Protein AF-A0A8T7DPF7-F1 (afdb_monomer_lite)

Sequence (142 aa):
MKLPREHQHFRAGENWDFLVRLNGKPVKNAPVIFETENKTREVLKTDQDGLVSIPFPYDFPEESDSAIGDGQDHGHARRKKAGFVLTVEQKSDGKQFISHFNFYYTTGAFYNKNLALGIGFALFGMMTAAPFLRKSKKGGKS

Secondary structure (DSSP, 8-state):
-----TT--EETT-EEEEE-EETTEE-TT-EEEEEETTS-EEEEE--TTSEEEEE----SPPPPS-----S------PPPEEEEEEEEEEEETTEEEEEEEEEEEE--TTTT--HHHHHHHHHHHHHHHHHHHHHHTTSS--

pLDDT: mean 81.47, std 19.32, range [38.59, 98.56]

Radius of gyration: 24.64 Å; chains: 1; bounding box: 53×46×72 Å

Structure (mmCIF, N/CA/C/O backbone):
data_AF-A0A8T7DPF7-F1
#
_entry.id   AF-A0A8T7DPF7-F1
#
loop_
_atom_site.group_PDB
_atom_site.id
_atom_site.type_symbol
_atom_site.label_atom_id
_atom_site.label_alt_id
_atom_site.label_comp_id
_atom_site.label_asym_id
_atom_site.label_entity_id
_atom_site.label_seq_id
_atom_site.pdbx_PDB_ins_code
_atom_site.Cartn_x
_atom_site.Cartn_y
_atom_site.Cartn_z
_atom_site.occupancy
_atom_site.B_iso_or_equiv
_atom_site.auth_seq_id
_atom_site.auth_comp_id
_atom_site.auth_asym_id
_atom_site.auth_atom_id
_atom_site.pdbx_PDB_model_num
ATOM 1 N N . MET A 1 1 ? -7.119 -26.036 -5.040 1.00 41.69 1 MET A N 1
ATOM 2 C CA . MET A 1 1 ? -6.759 -25.171 -3.897 1.00 41.69 1 MET A CA 1
ATOM 3 C C . MET A 1 1 ? -5.293 -24.791 -4.060 1.00 41.69 1 MET A C 1
ATOM 5 O O . MET A 1 1 ? -4.442 -25.664 -3.978 1.00 41.69 1 MET A O 1
ATOM 9 N N . LYS A 1 2 ? -5.001 -23.557 -4.485 1.00 48.97 2 LYS A N 1
ATOM 10 C CA . LYS A 1 2 ? -3.639 -23.120 -4.829 1.00 48.97 2 LYS A CA 1
ATOM 11 C C . LYS A 1 2 ? -2.991 -22.607 -3.542 1.00 48.97 2 LYS A C 1
ATOM 13 O O . LYS A 1 2 ? -3.506 -21.662 -2.958 1.00 48.97 2 LYS A O 1
ATOM 18 N N . LEU A 1 3 ? -1.944 -23.282 -3.075 1.00 49.44 3 LEU A N 1
ATOM 19 C CA . LEU A 1 3 ? -1.208 -22.899 -1.867 1.00 49.44 3 LEU A CA 1
ATOM 20 C C . LEU A 1 3 ? -0.714 -21.440 -1.986 1.00 49.44 3 LEU A C 1
ATOM 22 O O . LEU A 1 3 ? -0.262 -21.057 -3.075 1.00 49.44 3 LEU A O 1
ATOM 26 N N . PRO A 1 4 ? -0.786 -20.625 -0.916 1.00 46.78 4 PRO A N 1
ATOM 27 C CA . PRO A 1 4 ? -0.179 -19.299 -0.901 1.00 46.78 4 PRO A CA 1
ATOM 28 C C . PRO A 1 4 ? 1.321 -19.436 -1.163 1.00 46.78 4 PRO A C 1
ATOM 30 O O . PRO A 1 4 ? 1.988 -20.303 -0.605 1.00 46.78 4 PRO A O 1
ATOM 33 N N . ARG A 1 5 ? 1.859 -18.611 -2.059 1.00 59.22 5 ARG A N 1
ATOM 34 C CA . ARG A 1 5 ? 3.286 -18.617 -2.387 1.00 59.22 5 ARG A CA 1
ATOM 35 C C . ARG A 1 5 ? 4.069 -18.074 -1.185 1.00 59.22 5 ARG A C 1
ATOM 37 O O . ARG A 1 5 ? 4.179 -16.865 -1.031 1.00 59.22 5 ARG A O 1
ATOM 44 N N . GLU A 1 6 ? 4.674 -18.957 -0.399 1.00 41.22 6 GLU A N 1
ATOM 45 C CA . GLU A 1 6 ? 5.484 -18.678 0.808 1.00 41.22 6 GLU A CA 1
ATOM 46 C C . GLU A 1 6 ? 6.783 -17.862 0.557 1.00 41.22 6 GLU A C 1
ATOM 48 O O . GLU A 1 6 ? 7.605 -17.655 1.442 1.00 41.22 6 GLU A O 1
ATOM 53 N N . HIS A 1 7 ? 6.968 -17.324 -0.652 1.00 51.19 7 HIS A N 1
ATOM 54 C CA . HIS A 1 7 ? 8.096 -16.461 -1.031 1.00 51.19 7 HIS A CA 1
ATOM 55 C C . HIS A 1 7 ? 7.642 -15.147 -1.686 1.00 51.19 7 HIS A C 1
ATOM 57 O O . HIS A 1 7 ? 8.355 -14.560 -2.515 1.00 51.19 7 HIS A O 1
ATOM 63 N N . GLN A 1 8 ? 6.426 -14.696 -1.378 1.00 64.31 8 GLN A N 1
ATOM 64 C CA . GLN A 1 8 ? 5.880 -13.459 -1.916 1.00 64.31 8 GLN A CA 1
ATOM 65 C C . GLN A 1 8 ? 6.552 -12.243 -1.273 1.00 64.31 8 GLN A C 1
ATOM 67 O O . GLN A 1 8 ? 6.265 -11.842 -0.154 1.00 64.31 8 GLN A O 1
ATOM 72 N N . HIS A 1 9 ? 7.495 -11.678 -2.018 1.00 81.19 9 HIS A N 1
ATOM 73 C CA . HIS A 1 9 ? 8.016 -10.346 -1.761 1.00 81.19 9 HIS A CA 1
ATOM 74 C C . HIS A 1 9 ? 7.046 -9.354 -2.389 1.00 81.19 9 HIS A C 1
ATOM 76 O O . HIS A 1 9 ? 6.710 -9.530 -3.561 1.00 81.19 9 HIS A O 1
ATOM 82 N N . PHE A 1 10 ? 6.661 -8.312 -1.657 1.00 91.38 10 PHE A N 1
ATOM 83 C CA . PHE A 1 10 ? 5.969 -7.171 -2.246 1.00 91.38 10 PHE A CA 1
ATOM 84 C C . PHE A 1 10 ? 6.875 -6.540 -3.309 1.00 91.38 10 PHE A C 1
ATOM 86 O O . PHE A 1 10 ? 8.091 -6.398 -3.106 1.00 91.38 10 PHE A O 1
ATOM 93 N N . ARG A 1 11 ? 6.313 -6.200 -4.468 1.00 91.62 11 ARG A N 1
ATOM 94 C CA . ARG A 1 11 ? 7.062 -5.602 -5.578 1.00 91.62 11 ARG A CA 1
ATOM 95 C C . ARG A 1 11 ? 6.379 -4.349 -6.079 1.00 91.62 11 ARG A C 1
ATOM 97 O O . ARG A 1 11 ? 5.162 -4.326 -6.220 1.00 91.62 11 ARG A O 1
ATOM 104 N N . ALA A 1 12 ? 7.194 -3.360 -6.419 1.00 92.00 12 ALA A N 1
ATOM 105 C CA . ALA A 1 12 ? 6.764 -2.212 -7.200 1.00 92.00 12 ALA A CA 1
ATOM 106 C C . ALA A 1 12 ? 6.055 -2.667 -8.489 1.00 92.00 12 ALA A C 1
ATOM 108 O O . ALA A 1 12 ? 6.564 -3.537 -9.209 1.00 92.00 12 ALA A O 1
ATOM 109 N N . GLY A 1 13 ? 4.894 -2.074 -8.763 1.00 90.44 13 GLY A N 1
ATOM 110 C CA . GLY A 1 13 ? 4.029 -2.379 -9.900 1.00 90.44 13 GLY A CA 1
ATOM 111 C C . GLY A 1 13 ? 3.033 -3.519 -9.696 1.00 90.44 13 GLY A C 1
ATOM 112 O O . GLY A 1 13 ? 2.258 -3.802 -10.606 1.00 90.44 13 GLY A O 1
ATOM 113 N N . GLU A 1 14 ? 3.057 -4.199 -8.549 1.00 91.88 14 GLU A N 1
ATOM 114 C CA . GLU A 1 14 ? 2.068 -5.222 -8.200 1.00 91.88 14 GLU A CA 1
ATOM 115 C C . GLU A 1 14 ? 1.006 -4.646 -7.249 1.00 91.88 14 GLU A C 1
ATOM 117 O O . GLU A 1 14 ? 1.288 -3.764 -6.436 1.00 91.88 14 GLU A O 1
ATOM 122 N N . ASN A 1 15 ? -0.208 -5.197 -7.318 1.00 93.81 15 ASN A N 1
ATOM 123 C CA . ASN A 1 15 ? -1.274 -4.913 -6.361 1.00 93.81 15 ASN A CA 1
ATOM 124 C C . ASN A 1 15 ? -1.302 -6.001 -5.287 1.00 93.81 15 ASN A C 1
ATOM 126 O O . ASN A 1 15 ? -1.206 -7.189 -5.610 1.00 93.81 15 ASN A O 1
ATOM 130 N N . TRP A 1 16 ? -1.453 -5.597 -4.028 1.00 95.06 16 TRP A N 1
ATOM 131 C CA . TRP A 1 16 ? -1.486 -6.507 -2.886 1.00 95.06 16 TRP A CA 1
ATOM 132 C C . TRP A 1 16 ? -2.683 -6.241 -1.988 1.00 95.06 16 TRP A C 1
ATOM 134 O O . TRP A 1 16 ? -2.909 -5.107 -1.569 1.00 95.06 16 TRP A O 1
ATOM 144 N N . ASP A 1 17 ? -3.399 -7.310 -1.652 1.00 95.94 17 ASP A N 1
ATOM 145 C CA . ASP A 1 17 ? -4.594 -7.236 -0.823 1.00 95.94 17 ASP A CA 1
ATOM 146 C C . ASP A 1 17 ? -4.251 -7.359 0.662 1.00 95.94 17 ASP A C 1
ATOM 148 O O . ASP A 1 17 ? -3.532 -8.269 1.087 1.00 95.94 17 ASP A O 1
ATOM 152 N N . PHE A 1 18 ? -4.825 -6.469 1.466 1.00 96.69 18 PHE A N 1
ATOM 153 C CA . PHE A 1 18 ? -4.728 -6.488 2.920 1.00 96.69 18 PHE A CA 1
ATOM 154 C C . PHE A 1 18 ? -6.118 -6.540 3.535 1.00 96.69 18 PHE A C 1
ATOM 156 O O . PHE A 1 18 ? -7.023 -5.823 3.118 1.00 96.69 18 PHE A O 1
ATOM 163 N N . LEU A 1 19 ? -6.276 -7.380 4.556 1.00 96.75 19 LEU A N 1
ATOM 164 C CA . LEU A 1 19 ? -7.541 -7.567 5.253 1.00 96.75 19 LEU A CA 1
ATOM 165 C C . LEU A 1 19 ? -7.515 -6.871 6.612 1.00 96.75 19 LEU A C 1
ATOM 167 O O . LEU A 1 19 ? -6.750 -7.250 7.499 1.00 96.75 19 LEU A O 1
ATOM 171 N N . VAL A 1 20 ? -8.401 -5.899 6.798 1.00 96.62 20 VAL A N 1
ATOM 172 C CA . VAL A 1 20 ? -8.574 -5.190 8.066 1.00 96.62 20 VAL A CA 1
ATOM 173 C C . VAL A 1 20 ? -9.685 -5.851 8.868 1.00 96.62 20 VAL A C 1
ATOM 175 O O . VAL A 1 20 ? -10.840 -5.917 8.439 1.00 96.62 20 VAL A O 1
ATOM 178 N N . ARG A 1 21 ? -9.344 -6.313 10.073 1.00 96.06 21 ARG A N 1
ATOM 179 C CA . ARG A 1 21 ? -10.302 -6.875 11.028 1.00 96.06 21 ARG A CA 1
ATOM 180 C C . ARG A 1 21 ? -10.201 -6.181 12.374 1.00 96.06 21 ARG A C 1
ATOM 182 O O . ARG A 1 21 ? -9.108 -5.875 12.838 1.00 96.06 21 ARG A O 1
ATOM 189 N N . LEU A 1 22 ? -11.343 -6.028 13.030 1.00 94.44 22 LEU A N 1
ATOM 190 C CA . LEU A 1 22 ? -11.445 -5.621 14.424 1.00 94.44 22 LEU A CA 1
ATOM 191 C C . LEU A 1 22 ? -12.316 -6.640 15.155 1.00 94.44 22 LEU A C 1
ATOM 193 O O . LEU A 1 22 ? -13.417 -6.956 14.707 1.00 94.44 22 LEU A O 1
ATOM 197 N N . ASN A 1 23 ? -11.808 -7.195 16.258 1.00 92.44 23 ASN A N 1
ATOM 198 C CA . ASN A 1 23 ? -12.494 -8.237 17.034 1.00 92.44 23 ASN A CA 1
ATOM 199 C C . ASN A 1 23 ? -12.972 -9.418 16.162 1.00 92.44 23 ASN A C 1
ATOM 201 O O . ASN A 1 23 ? -14.085 -9.918 16.307 1.00 92.44 23 ASN A O 1
ATOM 205 N N . GLY A 1 24 ? -12.142 -9.821 15.194 1.00 93.06 24 GLY A N 1
ATOM 206 C CA . GLY A 1 24 ? -12.434 -10.913 14.261 1.00 93.06 24 GLY A CA 1
ATOM 207 C C . GLY A 1 24 ? -13.400 -10.572 13.120 1.00 93.0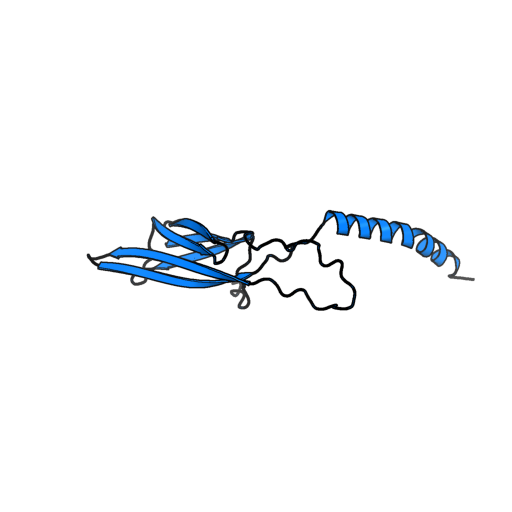6 24 GLY A C 1
ATOM 208 O O . GLY A 1 24 ? -13.549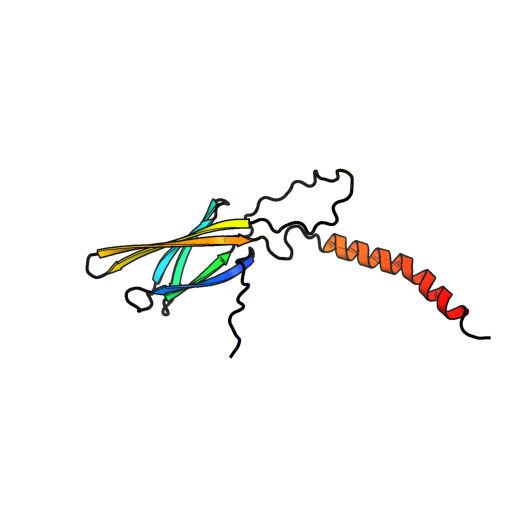 -11.389 12.214 1.00 93.06 24 GLY A O 1
ATOM 209 N N . LYS A 1 25 ? -14.015 -9.383 13.106 1.00 95.00 25 LYS A N 1
ATOM 210 C CA . LYS A 1 25 ? -14.945 -8.949 12.052 1.00 95.00 25 LYS A CA 1
ATOM 211 C C . LYS A 1 25 ? -14.245 -8.045 11.033 1.00 95.00 25 LYS A C 1
ATOM 213 O O . LYS A 1 25 ? -13.447 -7.204 11.450 1.00 95.00 25 LYS A O 1
ATOM 218 N N . PRO A 1 26 ? -14.524 -8.186 9.725 1.00 96.69 26 PRO A N 1
ATOM 219 C CA . PRO A 1 26 ? -13.998 -7.272 8.719 1.00 96.69 26 PRO A CA 1
ATOM 220 C C . PRO A 1 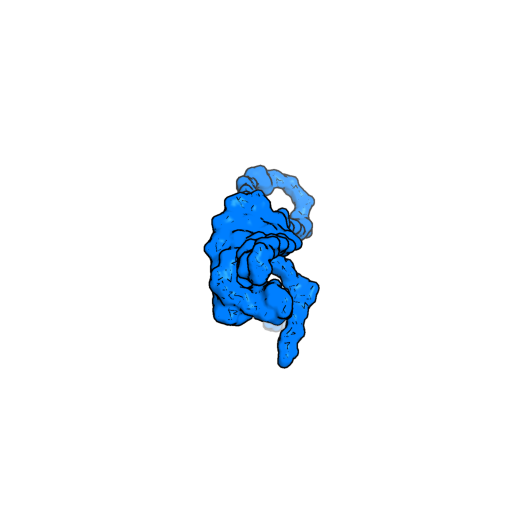26 ? -14.518 -5.851 8.949 1.00 96.69 26 PRO A C 1
ATOM 222 O O . PRO 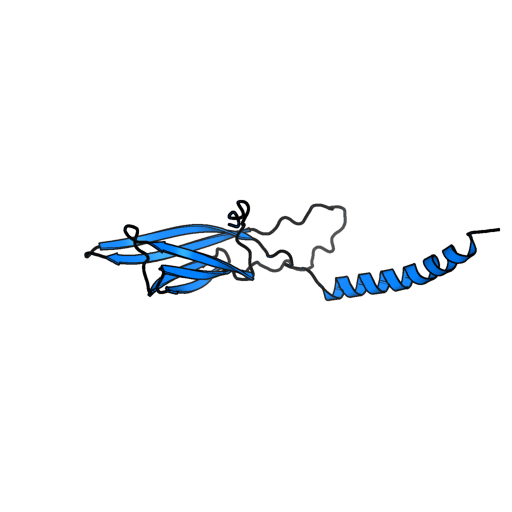A 1 26 ? -15.679 -5.656 9.320 1.00 96.69 26 PRO A O 1
ATOM 225 N N . VAL A 1 27 ? -13.656 -4.858 8.741 1.00 96.00 27 VAL A N 1
ATOM 226 C CA . VAL A 1 27 ? -14.020 -3.447 8.903 1.00 96.00 27 VAL A CA 1
ATOM 227 C C . VAL A 1 27 ? -14.177 -2.814 7.534 1.00 96.00 27 VAL A C 1
ATOM 229 O O . VAL A 1 27 ? -13.189 -2.642 6.826 1.00 96.00 27 VAL A O 1
ATOM 232 N N . LYS A 1 28 ? -15.407 -2.443 7.175 1.00 96.62 28 LYS A N 1
ATOM 233 C CA . LYS A 1 28 ? -15.714 -1.791 5.896 1.00 96.62 28 LYS A CA 1
ATOM 234 C C . LYS A 1 28 ? -15.410 -0.296 5.901 1.00 96.62 28 LYS A C 1
ATOM 236 O O . LYS A 1 28 ? -15.587 0.358 6.930 1.00 96.62 28 LYS A O 1
ATOM 241 N N . ASN A 1 29 ? -15.063 0.258 4.738 1.00 96.38 29 ASN A N 1
ATOM 242 C CA . ASN A 1 29 ? -14.831 1.694 4.532 1.00 96.38 29 ASN A CA 1
ATOM 243 C C . ASN A 1 29 ? -13.801 2.290 5.519 1.00 96.38 29 ASN A C 1
ATOM 245 O O . ASN A 1 29 ? -13.863 3.471 5.866 1.00 96.38 29 ASN A O 1
ATOM 249 N N . ALA A 1 30 ? -12.871 1.459 5.994 1.00 96.44 30 ALA A N 1
ATOM 250 C CA . ALA A 1 30 ? -11.801 1.841 6.898 1.00 96.44 30 ALA A CA 1
ATOM 251 C C . ALA A 1 30 ? -10.724 2.599 6.121 1.00 96.44 30 ALA A C 1
ATOM 253 O O . ALA A 1 30 ? -10.229 2.045 5.140 1.00 96.44 30 ALA A O 1
ATOM 254 N N . PRO A 1 31 ? -10.330 3.818 6.532 1.00 97.50 31 PRO A N 1
ATOM 255 C CA . PRO A 1 31 ? -9.187 4.482 5.927 1.00 97.50 31 PRO A CA 1
ATOM 256 C C . PRO A 1 31 ? -7.904 3.718 6.272 1.00 97.50 31 PRO A C 1
ATOM 258 O O . PRO A 1 31 ? -7.628 3.440 7.441 1.00 97.50 31 PRO A O 1
ATOM 261 N N . VAL A 1 32 ? -7.125 3.400 5.245 1.00 98.19 32 VAL A N 1
ATOM 262 C CA . VAL A 1 32 ? -5.808 2.775 5.334 1.00 98.19 32 VAL A CA 1
ATOM 263 C C . VAL A 1 32 ? -4.803 3.740 4.727 1.00 98.19 32 VAL A C 1
ATOM 265 O O . VAL A 1 32 ? -4.856 4.030 3.533 1.00 98.19 32 VAL A O 1
ATOM 268 N N . ILE A 1 33 ? -3.914 4.265 5.563 1.00 98.56 33 ILE A N 1
ATOM 269 C CA . ILE A 1 33 ? -2.819 5.139 5.145 1.00 98.56 33 ILE A CA 1
ATOM 270 C C . ILE A 1 33 ? -1.648 4.241 4.764 1.00 98.56 33 ILE A C 1
ATOM 272 O O . ILE A 1 33 ? -1.161 3.481 5.596 1.00 98.56 33 ILE A O 1
ATOM 276 N N . PHE A 1 34 ? -1.210 4.329 3.518 1.00 98.56 34 PHE A N 1
ATOM 277 C CA . PHE A 1 34 ? -0.043 3.637 2.997 1.00 98.56 34 PHE A CA 1
ATOM 278 C C . PHE A 1 34 ? 1.092 4.635 2.804 1.00 98.56 34 PHE A C 1
ATOM 280 O O . PHE A 1 34 ? 0.905 5.652 2.138 1.00 98.56 34 PHE A O 1
ATOM 287 N N . GLU A 1 35 ? 2.254 4.349 3.383 1.00 98.50 35 GLU A N 1
ATOM 288 C CA . GLU A 1 35 ? 3.450 5.185 3.279 1.00 98.50 35 GLU A CA 1
ATOM 289 C C . GLU A 1 35 ? 4.671 4.326 2.944 1.00 98.50 35 GLU A C 1
ATOM 291 O O . GLU A 1 35 ? 4.856 3.249 3.515 1.00 98.50 35 GLU A O 1
ATOM 296 N N . THR A 1 36 ? 5.520 4.806 2.035 1.00 98.12 36 THR A N 1
ATOM 297 C CA . THR A 1 36 ? 6.799 4.172 1.688 1.00 98.12 36 THR A CA 1
ATOM 298 C C . THR A 1 36 ? 7.982 4.996 2.189 1.00 98.12 36 THR A C 1
ATOM 300 O O . THR A 1 36 ? 7.906 6.214 2.350 1.00 98.12 36 THR A O 1
ATOM 303 N N . GLU A 1 37 ? 9.124 4.339 2.391 1.00 97.12 37 GLU A N 1
ATOM 304 C CA . GLU A 1 37 ? 10.406 4.997 2.686 1.00 97.12 37 GLU A CA 1
ATOM 305 C C . GLU A 1 37 ? 10.821 5.980 1.575 1.00 97.12 37 GLU A C 1
ATOM 307 O O . GLU A 1 37 ? 11.435 7.015 1.835 1.00 97.12 37 GLU A O 1
ATOM 312 N N . ASN A 1 38 ? 10.391 5.703 0.342 1.00 95.00 38 ASN A N 1
ATOM 313 C CA . ASN A 1 38 ? 10.592 6.550 -0.830 1.00 95.00 38 ASN A CA 1
ATOM 314 C C . ASN A 1 38 ? 9.578 7.711 -0.928 1.00 95.00 38 ASN A C 1
ATOM 316 O O . ASN A 1 38 ? 9.475 8.356 -1.969 1.00 95.00 38 ASN A O 1
ATOM 320 N N . LYS A 1 39 ? 8.874 8.030 0.169 1.00 94.50 39 LYS A N 1
ATOM 321 C CA . LYS A 1 39 ? 7.975 9.189 0.328 1.00 94.50 39 LYS A CA 1
ATOM 322 C C . LYS A 1 39 ? 6.671 9.123 -0.473 1.00 94.50 39 LYS A C 1
ATOM 324 O O . LYS A 1 39 ? 5.979 10.138 -0.567 1.00 94.50 39 LYS A O 1
ATOM 329 N N . THR A 1 40 ? 6.291 7.959 -0.998 1.00 96.69 40 THR A N 1
ATOM 330 C CA . THR A 1 40 ? 4.927 7.766 -1.509 1.00 96.69 40 THR A CA 1
ATOM 331 C C . THR A 1 40 ? 3.962 7.710 -0.334 1.00 96.69 40 THR A C 1
ATOM 333 O O . THR A 1 40 ? 4.243 7.052 0.668 1.00 96.69 40 THR A O 1
ATOM 336 N N . ARG A 1 41 ? 2.823 8.396 -0.456 1.00 97.75 41 ARG A N 1
ATOM 337 C CA . ARG A 1 41 ? 1.758 8.390 0.546 1.00 97.75 41 ARG A CA 1
ATOM 338 C C . ARG A 1 41 ? 0.393 8.358 -0.117 1.00 97.75 41 ARG A C 1
ATOM 340 O O . ARG A 1 41 ? 0.061 9.254 -0.889 1.00 97.75 41 ARG A O 1
ATOM 347 N N . GLU A 1 42 ? -0.417 7.377 0.250 1.00 97.56 42 GLU A N 1
ATOM 348 C CA . GLU A 1 42 ? -1.776 7.207 -0.255 1.00 97.56 42 GLU A CA 1
ATOM 349 C C . GLU A 1 42 ? -2.747 6.890 0.881 1.00 97.56 42 GLU A C 1
ATOM 351 O O . GLU A 1 42 ? -2.372 6.342 1.917 1.00 97.56 42 GLU A O 1
ATOM 356 N N . VAL A 1 43 ? -4.019 7.241 0.693 1.00 98.06 43 VAL A N 1
ATOM 357 C CA . VAL A 1 43 ? -5.095 6.857 1.611 1.00 98.06 43 VAL A CA 1
ATOM 358 C C . VAL A 1 43 ? -6.139 6.096 0.820 1.00 98.06 43 VAL A C 1
ATOM 360 O O . VAL A 1 43 ? -6.835 6.665 -0.020 1.00 98.06 43 VAL A O 1
ATOM 363 N N . LEU A 1 44 ? -6.250 4.808 1.109 1.00 97.69 44 LEU A N 1
ATOM 364 C CA . LEU A 1 44 ? -7.211 3.909 0.491 1.00 97.69 44 LEU A CA 1
ATOM 365 C C . LEU A 1 44 ? -8.291 3.542 1.503 1.00 97.69 44 LEU A C 1
ATOM 367 O O . LEU A 1 44 ? -8.159 3.805 2.699 1.00 97.69 44 LEU A O 1
ATOM 371 N N . LYS A 1 45 ? -9.393 2.963 1.031 1.00 98.00 45 LYS A N 1
ATOM 372 C CA . LYS A 1 45 ? -10.463 2.491 1.908 1.00 98.00 45 LYS A CA 1
ATOM 373 C C . LYS A 1 45 ? -10.725 1.021 1.683 1.00 98.00 45 LYS A C 1
ATOM 375 O O . LYS A 1 45 ? -10.682 0.559 0.547 1.00 98.00 45 LYS A O 1
ATOM 380 N N . THR A 1 46 ? -11.028 0.315 2.763 1.00 98.00 46 THR A N 1
ATOM 381 C CA . THR A 1 46 ? -11.468 -1.072 2.658 1.00 98.00 46 THR A CA 1
ATOM 382 C C . THR A 1 46 ? -12.860 -1.179 2.042 1.00 98.00 46 THR A C 1
ATOM 384 O O . THR A 1 46 ? -13.711 -0.299 2.214 1.00 98.00 46 THR A O 1
ATOM 387 N N . ASP A 1 47 ? -13.102 -2.279 1.345 1.00 97.81 47 ASP A N 1
ATOM 388 C CA . ASP A 1 47 ? -14.392 -2.632 0.764 1.00 97.81 47 ASP A CA 1
ATOM 389 C C . ASP A 1 47 ? -15.371 -3.220 1.802 1.00 97.81 47 ASP A C 1
ATOM 391 O O . ASP A 1 47 ? -15.193 -3.074 3.014 1.00 97.81 47 ASP A O 1
ATOM 395 N N . GLN A 1 48 ? -16.454 -3.850 1.337 1.00 97.06 48 GLN A N 1
ATOM 396 C CA . GLN A 1 48 ? -17.469 -4.452 2.210 1.00 97.06 48 GLN A CA 1
ATOM 397 C C . GLN A 1 48 ? -16.952 -5.665 2.998 1.00 97.06 48 GLN A C 1
ATOM 399 O O . GLN A 1 48 ? -17.454 -5.922 4.094 1.00 97.06 48 GLN A O 1
ATOM 404 N N . ASP A 1 49 ? -15.928 -6.345 2.485 1.00 97.12 49 ASP A N 1
ATOM 405 C CA . ASP A 1 49 ? -15.298 -7.522 3.082 1.00 97.12 49 ASP A CA 1
ATOM 406 C C . ASP A 1 49 ? -14.077 -7.153 3.940 1.00 97.12 49 ASP A C 1
ATOM 408 O O . ASP A 1 49 ? -13.409 -8.022 4.505 1.00 97.12 49 ASP A O 1
ATOM 412 N N . GLY A 1 50 ? -13.803 -5.853 4.093 1.00 97.25 50 GLY A N 1
ATOM 413 C CA . GLY A 1 50 ? -12.670 -5.334 4.852 1.00 97.25 50 GLY A CA 1
ATOM 414 C C . GLY A 1 50 ? -11.336 -5.452 4.116 1.00 97.25 50 GLY A C 1
ATOM 415 O O . GLY A 1 50 ? -10.292 -5.280 4.748 1.00 97.25 50 GLY A O 1
ATOM 416 N N . LEU A 1 51 ? -11.352 -5.748 2.815 1.00 98.00 51 LEU A N 1
ATOM 417 C CA . LEU A 1 51 ? -10.162 -5.841 1.977 1.00 98.00 51 LEU A CA 1
ATOM 418 C C . LEU A 1 51 ? -9.798 -4.476 1.396 1.00 98.00 51 LEU A C 1
ATOM 420 O O . LEU A 1 51 ? -10.663 -3.680 1.042 1.00 98.00 51 LEU A O 1
ATOM 424 N N . VAL A 1 52 ? -8.502 -4.210 1.273 1.00 97.75 52 VAL A N 1
ATOM 425 C CA . VAL A 1 52 ? -7.959 -3.078 0.522 1.00 97.75 52 VAL A CA 1
ATOM 426 C C . VAL A 1 52 ? -6.847 -3.576 -0.397 1.00 97.75 52 VAL A C 1
ATOM 428 O O . VAL A 1 52 ? -5.902 -4.213 0.062 1.00 97.75 52 VAL A O 1
ATOM 431 N N . SER A 1 53 ? -6.965 -3.286 -1.692 1.00 97.56 53 SER A N 1
ATOM 432 C CA . SER A 1 53 ? -5.926 -3.566 -2.688 1.00 97.56 53 SER A CA 1
ATOM 433 C C . SER A 1 53 ? -4.993 -2.363 -2.784 1.00 97.56 53 SER A C 1
ATOM 435 O O . SER A 1 53 ? -5.403 -1.302 -3.253 1.00 97.56 53 SER A O 1
ATOM 437 N N . ILE A 1 54 ? -3.740 -2.528 -2.370 1.00 96.62 54 ILE A N 1
ATOM 438 C CA . ILE A 1 54 ? -2.715 -1.481 -2.389 1.00 96.62 54 ILE A CA 1
ATOM 439 C C . ILE A 1 54 ? -1.872 -1.612 -3.667 1.00 96.62 54 ILE A C 1
ATOM 441 O O . ILE A 1 54 ? -1.223 -2.650 -3.843 1.00 96.62 54 ILE A O 1
ATOM 445 N N . PRO A 1 55 ? -1.843 -0.595 -4.548 1.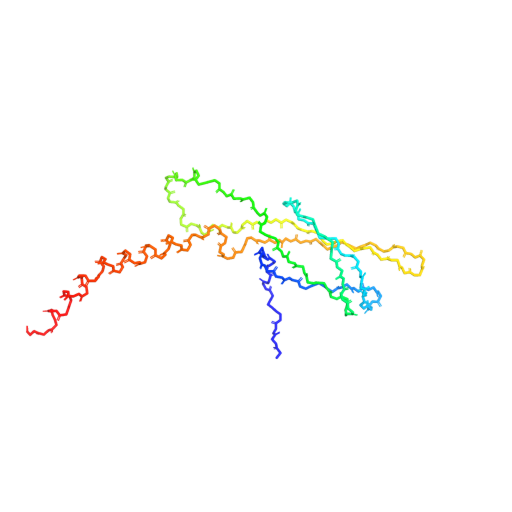00 95.94 55 PRO A N 1
ATOM 446 C CA . PRO A 1 55 ? -0.918 -0.559 -5.673 1.00 95.94 55 PRO A CA 1
ATOM 447 C C . PRO A 1 55 ? 0.476 -0.146 -5.190 1.00 95.94 55 PRO A C 1
ATOM 449 O O . PRO A 1 55 ? 0.684 0.974 -4.730 1.00 95.94 55 PRO A O 1
ATOM 452 N N . PHE A 1 56 ? 1.461 -1.040 -5.285 1.00 95.00 56 PHE A N 1
ATOM 453 C CA . PHE A 1 56 ? 2.827 -0.695 -4.888 1.00 95.00 56 PHE A CA 1
ATOM 454 C C . PHE A 1 56 ? 3.499 0.184 -5.958 1.00 95.00 56 PHE A C 1
ATOM 456 O O . PHE A 1 56 ? 3.570 -0.225 -7.121 1.00 95.00 56 PHE A O 1
ATOM 463 N N . PRO A 1 57 ? 4.038 1.360 -5.596 1.00 94.69 57 PRO A N 1
ATOM 464 C CA . PRO A 1 57 ? 4.520 2.356 -6.548 1.00 94.69 57 PRO A CA 1
ATOM 465 C C . PRO A 1 57 ? 5.883 1.997 -7.150 1.00 94.69 57 PRO A C 1
ATOM 467 O O . PRO A 1 57 ? 6.681 1.261 -6.567 1.00 94.69 57 PRO A O 1
ATOM 470 N N . TYR A 1 58 ? 6.177 2.583 -8.311 1.00 91.88 58 TYR A N 1
ATOM 471 C CA . TYR A 1 58 ? 7.515 2.618 -8.910 1.00 91.88 58 TYR A CA 1
ATOM 472 C C . TYR A 1 58 ? 8.295 3.849 -8.422 1.00 91.88 58 TYR A C 1
ATOM 474 O O . TYR A 1 58 ? 8.634 4.724 -9.208 1.00 91.88 58 TYR A O 1
ATOM 482 N N . ASP A 1 59 ? 8.552 3.938 -7.120 1.00 92.44 59 ASP A N 1
ATOM 483 C CA . ASP A 1 59 ? 9.149 5.121 -6.473 1.00 92.44 59 ASP A CA 1
ATOM 484 C C . ASP A 1 59 ? 10.620 4.930 -6.063 1.00 92.44 59 ASP A C 1
ATOM 486 O O . ASP A 1 59 ? 11.191 5.744 -5.340 1.00 92.44 59 ASP A O 1
ATOM 490 N N . PHE A 1 60 ? 11.256 3.851 -6.518 1.00 90.75 60 PHE A N 1
ATOM 491 C CA . PHE A 1 60 ? 12.688 3.667 -6.317 1.00 90.75 60 PHE A CA 1
ATOM 492 C C . PHE A 1 60 ? 13.475 4.711 -7.125 1.00 90.75 60 PHE A C 1
ATOM 494 O O . PHE A 1 60 ? 13.104 5.010 -8.259 1.00 90.75 60 PHE A O 1
ATOM 501 N N . PRO A 1 61 ? 14.592 5.236 -6.590 1.00 83.56 61 PRO A N 1
ATOM 502 C CA . PRO A 1 61 ? 15.434 6.156 -7.337 1.00 83.56 61 PRO A CA 1
ATOM 503 C C . PRO A 1 61 ? 16.065 5.446 -8.541 1.00 83.56 61 PRO A C 1
ATOM 505 O O . PRO A 1 61 ? 16.629 4.342 -8.412 1.00 83.56 61 PRO A O 1
ATOM 508 N N . GLU A 1 62 ? 15.986 6.093 -9.704 1.00 74.50 62 GLU A N 1
ATOM 509 C CA . GLU A 1 62 ? 16.746 5.708 -10.892 1.00 74.50 62 GLU A CA 1
ATOM 510 C C . GLU A 1 62 ? 18.244 5.748 -10.561 1.00 74.50 62 GLU A C 1
ATOM 512 O O . GLU A 1 62 ? 18.714 6.596 -9.799 1.00 74.50 62 GLU A O 1
ATOM 517 N N . GLU A 1 63 ? 18.998 4.775 -11.066 1.00 66.00 63 GLU A N 1
ATOM 518 C CA . GLU A 1 63 ? 20.458 4.861 -11.015 1.00 66.00 63 GLU A CA 1
ATOM 519 C C . GLU A 1 63 ? 20.864 5.717 -12.204 1.00 66.00 63 GLU A C 1
ATOM 521 O O . GLU A 1 63 ? 20.435 5.437 -13.320 1.00 66.00 63 GLU A O 1
ATOM 526 N N . SER A 1 64 ? 21.642 6.776 -11.978 1.00 51.31 64 SER A N 1
ATOM 527 C CA . SER A 1 64 ? 22.248 7.485 -13.096 1.00 51.31 64 SER A CA 1
ATOM 528 C C . SER A 1 64 ? 23.163 6.512 -13.837 1.00 51.31 64 SER A C 1
ATOM 530 O O . SER A 1 64 ? 23.952 5.806 -13.208 1.00 51.31 64 SER A O 1
ATOM 532 N N . ASP A 1 65 ? 23.093 6.508 -15.169 1.00 47.03 65 ASP A N 1
ATOM 533 C CA . ASP A 1 65 ? 23.890 5.685 -16.099 1.00 47.03 65 ASP A CA 1
ATOM 534 C C . ASP A 1 65 ? 25.423 5.908 -16.007 1.00 47.03 65 ASP A C 1
ATOM 536 O O . ASP A 1 65 ? 26.188 5.550 -16.899 1.00 47.03 65 ASP A O 1
ATOM 540 N N . SER A 1 66 ? 25.923 6.507 -14.926 1.00 38.59 66 SER A N 1
ATOM 541 C CA . SER A 1 66 ? 27.330 6.851 -14.713 1.00 38.59 66 SER A CA 1
ATOM 542 C C . SER A 1 66 ? 28.214 5.664 -14.312 1.00 38.59 66 SER A C 1
ATOM 544 O O . SER A 1 66 ? 29.389 5.864 -14.026 1.00 38.59 66 SER A O 1
ATOM 546 N N . ALA A 1 67 ? 27.694 4.435 -14.325 1.00 42.06 67 ALA A N 1
ATOM 547 C CA . ALA A 1 67 ? 28.483 3.213 -14.169 1.00 42.06 67 ALA A CA 1
ATOM 548 C C . ALA A 1 67 ? 28.711 2.499 -15.516 1.00 42.06 67 ALA A C 1
ATOM 550 O O . ALA A 1 67 ? 28.653 1.276 -15.603 1.00 42.06 67 ALA A O 1
ATOM 551 N N . ILE A 1 68 ? 29.039 3.248 -16.575 1.00 43.53 68 ILE A N 1
ATOM 552 C CA . ILE A 1 68 ? 29.952 2.727 -17.607 1.00 43.53 68 ILE A CA 1
ATOM 553 C C . ILE A 1 68 ? 31.366 2.869 -17.028 1.00 43.53 68 ILE A C 1
ATOM 555 O O . ILE A 1 68 ? 32.141 3.736 -17.416 1.00 43.53 68 ILE A O 1
ATOM 559 N N . GLY A 1 69 ? 31.640 2.083 -15.992 1.00 38.91 69 GLY A N 1
ATOM 560 C CA . GLY A 1 69 ? 32.906 2.047 -15.278 1.00 38.91 69 GLY A CA 1
ATOM 561 C C . GLY A 1 69 ? 33.338 0.598 -15.171 1.00 38.91 69 GLY A C 1
ATOM 562 O O . GLY A 1 69 ? 32.806 -0.141 -14.355 1.00 38.91 69 GLY A O 1
ATOM 563 N N . ASP A 1 70 ? 34.219 0.220 -16.089 1.00 42.03 70 ASP A N 1
ATOM 564 C CA . ASP A 1 70 ? 35.182 -0.874 -16.047 1.00 42.03 70 ASP A CA 1
ATOM 565 C C . ASP A 1 70 ? 34.919 -2.051 -15.096 1.00 42.03 70 ASP A C 1
ATOM 567 O O . ASP A 1 70 ? 35.123 -1.979 -13.889 1.00 42.03 70 ASP A O 1
ATOM 571 N N . GLY A 1 71 ? 34.677 -3.209 -15.712 1.00 43.00 71 GLY A N 1
ATOM 572 C CA . GLY A 1 71 ? 35.199 -4.470 -15.197 1.00 43.00 71 GLY A CA 1
ATOM 573 C C . GLY A 1 71 ? 34.273 -5.261 -14.276 1.00 43.00 71 GLY A C 1
ATOM 574 O O . GLY A 1 71 ? 33.995 -4.886 -13.149 1.00 43.00 71 GLY A O 1
ATOM 575 N N . GLN A 1 72 ? 33.915 -6.453 -14.759 1.00 43.88 72 GLN A N 1
ATOM 576 C CA . GLN A 1 72 ? 33.815 -7.671 -13.949 1.00 43.88 72 GLN A CA 1
ATOM 577 C C . GLN A 1 72 ? 32.977 -7.571 -12.666 1.00 43.88 72 GLN A C 1
ATOM 579 O O . GLN A 1 72 ? 33.496 -7.722 -11.567 1.00 43.88 72 GLN A O 1
ATOM 584 N N . ASP A 1 73 ? 31.655 -7.497 -12.814 1.00 40.09 73 ASP A N 1
ATOM 585 C CA . ASP A 1 73 ? 30.793 -8.126 -11.816 1.00 40.09 73 ASP A CA 1
ATOM 586 C C . ASP A 1 73 ? 29.563 -8.751 -12.487 1.00 40.09 73 ASP A C 1
ATOM 588 O O . ASP A 1 73 ? 28.538 -8.120 -12.732 1.00 40.09 73 ASP A O 1
ATOM 592 N N . HIS A 1 74 ? 29.666 -10.040 -12.825 1.00 39.62 74 HIS A N 1
ATOM 593 C CA . HIS A 1 74 ? 28.526 -10.878 -13.217 1.00 39.62 74 HIS A CA 1
ATOM 594 C C . HIS A 1 74 ? 27.703 -11.295 -11.980 1.00 39.62 74 HIS A C 1
ATOM 596 O O . HIS A 1 74 ? 27.228 -12.427 -11.880 1.00 39.62 74 HIS A O 1
ATOM 602 N N . GLY A 1 75 ? 27.547 -10.391 -11.014 1.00 39.88 75 GLY A N 1
ATOM 603 C CA . GLY A 1 75 ? 26.704 -10.563 -9.844 1.00 39.88 75 GLY A CA 1
ATOM 604 C C . GLY A 1 75 ? 25.302 -10.057 -10.149 1.00 39.88 75 GLY A C 1
ATOM 605 O O . GLY A 1 75 ? 25.119 -8.914 -10.554 1.00 39.88 75 GLY A O 1
ATOM 606 N N . HIS A 1 76 ? 24.289 -10.904 -9.975 1.00 45.69 76 HIS A N 1
ATOM 607 C CA . HIS A 1 76 ? 22.885 -10.514 -10.075 1.00 45.69 76 HIS A CA 1
ATOM 608 C C . HIS A 1 76 ? 22.635 -9.208 -9.308 1.00 45.69 76 HIS A C 1
ATOM 610 O O . HIS A 1 76 ? 22.678 -9.221 -8.078 1.00 45.69 76 HIS A O 1
ATOM 616 N N . ALA A 1 77 ? 22.365 -8.106 -10.021 1.00 57.50 77 ALA A N 1
ATOM 617 C CA . ALA A 1 77 ? 22.026 -6.827 -9.407 1.00 57.50 77 ALA A CA 1
ATOM 618 C C . ALA A 1 77 ? 20.947 -7.065 -8.340 1.00 57.50 77 ALA A C 1
ATOM 620 O O . ALA A 1 77 ? 19.825 -7.497 -8.638 1.00 57.50 77 ALA A O 1
ATOM 621 N N . ARG A 1 78 ? 21.328 -6.900 -7.070 1.00 66.69 78 ARG A N 1
ATOM 622 C CA . ARG A 1 78 ? 20.457 -7.200 -5.936 1.00 66.69 78 ARG A CA 1
ATOM 623 C C . ARG A 1 78 ? 19.269 -6.249 -6.027 1.00 66.69 78 ARG A C 1
ATOM 625 O O . ARG A 1 78 ? 19.462 -5.042 -6.122 1.00 66.69 78 ARG A O 1
ATOM 632 N N . ARG A 1 79 ? 18.039 -6.779 -6.031 1.00 77.19 79 ARG A N 1
ATOM 633 C CA . ARG A 1 79 ? 16.837 -5.930 -6.096 1.00 77.19 79 ARG A CA 1
ATOM 634 C C . ARG A 1 79 ? 16.892 -4.892 -4.978 1.00 77.19 79 ARG A C 1
ATOM 636 O O . ARG A 1 79 ? 17.088 -5.273 -3.820 1.00 77.19 79 ARG A O 1
ATOM 643 N N . LYS A 1 80 ? 16.694 -3.613 -5.318 1.00 87.75 80 LYS A N 1
ATOM 644 C CA . LYS A 1 80 ? 16.551 -2.562 -4.306 1.00 87.75 80 LYS A CA 1
ATOM 645 C C . LYS A 1 80 ? 15.351 -2.900 -3.427 1.00 87.75 80 LYS A C 1
ATOM 647 O O . LYS A 1 80 ? 14.371 -3.480 -3.902 1.00 87.75 80 LYS A O 1
ATOM 652 N N . LYS A 1 81 ? 15.465 -2.570 -2.146 1.00 91.62 81 LYS A N 1
ATOM 653 C CA . LYS A 1 81 ? 14.484 -2.864 -1.105 1.00 91.62 81 LYS A CA 1
ATOM 654 C C . LYS A 1 81 ? 14.210 -1.574 -0.341 1.00 91.62 81 LYS A C 1
ATOM 656 O O . LYS A 1 81 ? 15.164 -0.888 0.003 1.00 91.62 81 LYS A O 1
ATOM 661 N N . ALA A 1 82 ? 12.942 -1.276 -0.096 1.00 94.06 82 ALA A N 1
ATOM 662 C CA . ALA A 1 82 ? 12.495 -0.108 0.656 1.00 94.06 82 ALA A CA 1
ATOM 663 C C . ALA A 1 82 ? 11.398 -0.521 1.644 1.00 94.06 82 ALA A C 1
ATOM 665 O O . ALA A 1 82 ? 10.683 -1.506 1.415 1.00 94.06 82 ALA A O 1
ATOM 666 N N . GLY A 1 83 ? 11.315 0.172 2.776 1.00 96.50 83 GLY A N 1
ATOM 667 C CA . GLY A 1 83 ? 10.281 -0.041 3.785 1.00 96.50 83 GLY A CA 1
ATOM 668 C C . GLY A 1 83 ? 8.925 0.526 3.368 1.00 96.50 83 GLY A C 1
ATOM 669 O O . GLY A 1 83 ? 8.845 1.476 2.589 1.00 96.50 83 GLY A O 1
ATOM 670 N N . PHE A 1 84 ? 7.855 -0.041 3.914 1.00 97.81 84 PHE A N 1
ATOM 671 C CA . PHE A 1 84 ? 6.527 0.559 3.880 1.00 97.81 84 PHE A CA 1
ATOM 672 C C . PHE A 1 84 ? 5.766 0.302 5.178 1.00 97.81 84 PHE A C 1
ATOM 674 O O . PHE A 1 84 ? 6.023 -0.683 5.880 1.00 97.81 84 PHE A O 1
ATOM 681 N N . VAL A 1 85 ? 4.795 1.167 5.455 1.00 98.19 85 VAL A N 1
ATOM 682 C CA . VAL A 1 85 ? 3.850 1.038 6.561 1.00 98.19 85 VAL A CA 1
ATOM 683 C C . VAL A 1 85 ? 2.418 1.185 6.056 1.00 98.19 85 VAL A C 1
ATOM 685 O O . VAL A 1 85 ? 2.118 2.021 5.205 1.00 98.19 85 VAL A O 1
ATOM 688 N N . LEU A 1 86 ? 1.526 0.360 6.596 1.00 98.38 86 LEU A N 1
ATOM 689 C CA . LEU A 1 86 ? 0.084 0.553 6.532 1.00 98.38 86 LEU A CA 1
ATOM 690 C C . LEU A 1 86 ? -0.409 0.943 7.917 1.00 98.38 86 LEU A C 1
ATOM 692 O O . LEU A 1 86 ? -0.173 0.211 8.878 1.00 98.38 86 LEU A O 1
ATOM 696 N N . THR A 1 87 ? -1.117 2.059 8.009 1.00 98.50 87 THR A N 1
ATOM 697 C CA . THR A 1 87 ? -1.711 2.556 9.249 1.00 98.50 87 THR A CA 1
ATOM 698 C C . THR A 1 87 ? -3.224 2.582 9.116 1.00 98.50 87 THR A C 1
ATOM 700 O O . THR A 1 87 ? -3.765 3.137 8.160 1.00 98.50 87 THR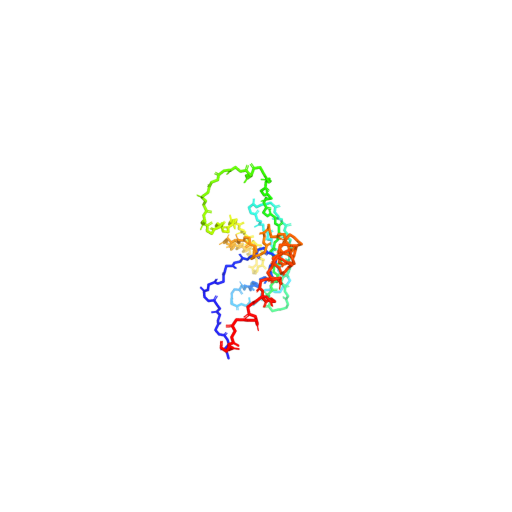 A O 1
ATOM 703 N N . VAL A 1 88 ? -3.915 1.999 10.092 1.00 97.69 88 VAL A N 1
ATOM 704 C CA . VAL A 1 88 ? -5.376 2.014 10.177 1.00 97.69 88 VAL A CA 1
ATOM 705 C C . VAL A 1 88 ? -5.788 2.547 11.535 1.00 97.69 88 VAL A C 1
ATOM 707 O O . VAL A 1 88 ? -5.335 2.052 12.567 1.00 97.69 88 VAL A O 1
ATOM 710 N N . GLU A 1 89 ? -6.696 3.516 11.525 1.00 95.06 89 GLU A N 1
ATOM 711 C CA . GLU A 1 89 ? -7.349 4.013 12.728 1.00 95.06 89 GLU A CA 1
ATOM 712 C C . GLU A 1 89 ? -8.831 3.654 12.706 1.00 95.06 89 GLU A C 1
ATOM 714 O O . GLU A 1 89 ? -9.528 3.892 11.717 1.00 95.06 89 GLU A O 1
ATOM 719 N N . GLN A 1 90 ? -9.326 3.083 13.803 1.00 93.44 90 GLN A N 1
ATOM 720 C CA . GLN A 1 90 ? -10.725 2.706 13.948 1.00 93.44 90 GLN A CA 1
ATOM 721 C C . GLN A 1 90 ? -11.291 3.074 15.304 1.00 93.44 90 GLN A C 1
ATOM 723 O O . GLN A 1 90 ? -10.665 2.862 16.337 1.00 93.44 90 GLN A O 1
ATOM 728 N N . LYS A 1 91 ? -12.519 3.591 15.301 1.00 91.19 91 LYS A N 1
ATOM 729 C CA . LYS A 1 91 ? -13.272 3.871 16.524 1.00 91.19 91 LYS A CA 1
ATOM 730 C C . LYS A 1 91 ? -14.362 2.819 16.689 1.00 91.19 91 LYS A C 1
ATOM 732 O O . LYS A 1 91 ? -15.215 2.684 15.819 1.00 91.19 91 LYS A O 1
ATOM 737 N N . SER A 1 92 ? -14.343 2.099 17.805 1.00 89.06 92 SER A N 1
ATOM 738 C CA . SER A 1 92 ? -15.386 1.137 18.184 1.00 89.06 92 SER A CA 1
ATOM 739 C C . SER A 1 92 ? -15.619 1.213 19.682 1.00 89.06 92 SER A C 1
ATOM 741 O O . SER A 1 92 ? -14.662 1.315 20.448 1.00 89.06 92 SER A O 1
ATOM 743 N N . ASP A 1 93 ? -16.883 1.177 20.100 1.00 88.25 93 ASP A N 1
ATOM 744 C CA . ASP A 1 93 ? -17.281 1.128 21.515 1.00 88.25 93 ASP A CA 1
ATOM 745 C C . ASP A 1 93 ? -16.655 2.248 22.368 1.00 88.25 93 ASP A C 1
ATOM 747 O O . ASP A 1 93 ? -16.195 2.036 23.489 1.00 88.25 93 ASP A O 1
ATOM 751 N N . GLY A 1 94 ? -16.573 3.455 21.795 1.00 89.38 94 GLY A N 1
ATOM 752 C CA . GLY A 1 94 ? -15.984 4.628 22.449 1.00 89.38 94 GLY A CA 1
ATOM 753 C C . GLY A 1 94 ? -14.455 4.603 22.574 1.00 89.38 94 GLY A C 1
ATOM 754 O O . GLY A 1 94 ? -13.887 5.521 23.160 1.00 89.38 94 GLY A O 1
ATOM 755 N N . LYS A 1 95 ? -13.772 3.596 22.015 1.00 92.88 95 LYS A N 1
ATOM 756 C CA . LYS A 1 95 ? -12.308 3.467 22.015 1.00 92.88 95 LYS A CA 1
ATOM 757 C C . LYS A 1 95 ? -11.740 3.693 20.620 1.00 92.88 95 LYS A C 1
ATOM 759 O O . LYS A 1 95 ? -12.334 3.276 19.627 1.00 92.88 95 LYS A O 1
ATOM 764 N N . GLN A 1 96 ? -10.578 4.337 20.555 1.00 93.88 96 GLN A N 1
ATOM 765 C CA . GLN A 1 96 ? -9.791 4.467 19.331 1.00 93.88 96 GLN A CA 1
ATOM 766 C C . GLN A 1 96 ? -8.710 3.387 19.314 1.00 93.88 96 GLN A C 1
ATOM 768 O O . GLN A 1 96 ? -7.935 3.252 20.258 1.00 93.88 96 GLN A O 1
ATOM 773 N N . PHE A 1 97 ? -8.682 2.621 18.234 1.00 94.50 97 PHE A N 1
ATOM 774 C CA . PHE A 1 97 ? -7.698 1.597 17.938 1.00 94.50 97 PHE A CA 1
ATOM 775 C C . PHE A 1 97 ? -6.838 2.089 16.784 1.00 94.50 97 PHE A C 1
ATOM 777 O O . PHE A 1 97 ? -7.365 2.538 15.767 1.00 94.50 97 PHE A O 1
ATOM 784 N N . ILE A 1 98 ? -5.523 1.992 16.943 1.00 95.44 98 ILE A N 1
ATOM 785 C CA . ILE A 1 98 ? -4.551 2.307 15.899 1.00 95.44 98 ILE A CA 1
ATOM 786 C C . ILE A 1 98 ? -3.726 1.048 15.666 1.00 95.44 98 ILE A C 1
ATOM 788 O O . ILE A 1 98 ? -3.337 0.366 16.615 1.00 95.44 98 ILE A O 1
ATOM 792 N N . SER A 1 99 ? -3.516 0.686 14.407 1.00 95.50 99 SER A N 1
ATOM 793 C CA . SER A 1 99 ? -2.741 -0.491 14.020 1.00 95.50 99 SER A CA 1
ATOM 794 C C . SER A 1 99 ? -1.784 -0.146 12.895 1.00 95.50 99 SER A C 1
ATOM 796 O O . SER A 1 99 ? -2.167 0.537 11.946 1.00 95.50 99 SER A O 1
ATOM 798 N N . HIS A 1 100 ? -0.560 -0.661 13.003 1.00 97.25 100 HIS A N 1
ATOM 799 C CA . HIS A 1 100 ? 0.486 -0.501 12.002 1.00 97.25 100 HIS A CA 1
ATOM 800 C C . HIS A 1 100 ? 0.944 -1.867 11.501 1.00 97.25 100 HIS A C 1
ATOM 802 O O . HIS A 1 100 ? 1.241 -2.760 12.296 1.00 97.25 100 HIS A O 1
ATOM 808 N N . PHE A 1 101 ? 1.049 -2.014 10.187 1.00 96.94 101 PHE A N 1
ATOM 809 C CA . PHE A 1 101 ? 1.714 -3.138 9.543 1.00 96.94 101 PHE A CA 1
ATOM 810 C C . PHE A 1 101 ? 2.937 -2.612 8.801 1.00 96.94 101 PHE A C 1
ATOM 812 O O . PHE A 1 101 ? 2.796 -1.802 7.892 1.00 96.94 101 PHE A O 1
ATOM 819 N N . ASN A 1 102 ? 4.126 -3.067 9.193 1.00 96.44 102 ASN A N 1
ATOM 820 C CA . ASN A 1 102 ? 5.391 -2.625 8.614 1.00 96.44 102 ASN A CA 1
ATOM 821 C C . ASN A 1 102 ? 6.056 -3.789 7.891 1.00 96.44 102 ASN A C 1
ATOM 823 O O . ASN A 1 102 ? 6.207 -4.871 8.464 1.00 96.44 102 ASN A O 1
ATOM 827 N N . PHE A 1 103 ? 6.487 -3.567 6.655 1.00 96.12 103 PHE A N 1
ATOM 828 C CA . PHE A 1 103 ? 7.247 -4.561 5.908 1.00 96.12 103 PHE A CA 1
ATOM 829 C C . PHE A 1 103 ? 8.105 -3.882 4.836 1.00 96.12 103 PHE A C 1
ATOM 831 O O . PHE A 1 103 ? 8.373 -2.685 4.899 1.00 96.12 103 PHE A O 1
ATOM 838 N N . TYR A 1 104 ? 8.585 -4.653 3.866 1.00 94.56 104 TYR A N 1
ATOM 839 C CA . TYR A 1 104 ? 9.412 -4.155 2.778 1.00 94.56 104 TYR A CA 1
ATOM 840 C C . TYR A 1 104 ? 8.886 -4.586 1.416 1.00 94.56 104 TYR A C 1
ATOM 842 O O . TYR A 1 104 ? 8.366 -5.692 1.260 1.00 94.56 104 TYR A O 1
ATOM 850 N N . TYR A 1 105 ? 9.132 -3.753 0.415 1.00 93.88 105 TYR A N 1
ATOM 851 C CA . TYR A 1 105 ? 8.911 -4.063 -0.990 1.00 93.88 105 TYR A CA 1
ATOM 852 C C . TYR A 1 105 ? 10.207 -3.916 -1.777 1.00 93.88 105 TYR A C 1
ATOM 854 O O . TYR A 1 105 ? 11.194 -3.348 -1.306 1.00 93.88 105 TYR A O 1
ATOM 862 N N . THR A 1 106 ? 10.224 -4.510 -2.964 1.00 92.69 106 THR A N 1
ATOM 863 C CA . THR A 1 106 ? 11.396 -4.552 -3.837 1.00 92.69 106 THR A CA 1
ATOM 864 C C . THR A 1 106 ? 11.084 -4.020 -5.223 1.00 92.69 106 THR A C 1
ATOM 866 O O . THR A 1 106 ? 9.921 -3.926 -5.619 1.00 92.69 106 THR A O 1
ATOM 869 N N . THR A 1 107 ? 12.123 -3.708 -5.990 1.00 89.81 107 THR A N 1
ATOM 870 C CA . THR A 1 107 ? 11.960 -3.392 -7.408 1.00 89.81 107 THR A CA 1
ATOM 871 C C . THR A 1 107 ? 11.314 -4.551 -8.175 1.00 89.81 107 THR A C 1
ATOM 873 O O . THR A 1 107 ? 11.533 -5.735 -7.888 1.00 89.81 107 THR A O 1
ATOM 876 N N . GLY A 1 108 ? 10.500 -4.212 -9.177 1.00 80.56 108 GLY A N 1
ATOM 877 C CA . GLY A 1 108 ? 9.888 -5.189 -10.076 1.00 80.56 108 GLY A CA 1
ATOM 878 C C . GLY A 1 108 ? 10.924 -5.946 -10.920 1.00 80.56 108 GLY A C 1
ATOM 879 O O . GLY A 1 108 ? 12.061 -5.512 -11.095 1.00 80.56 108 GLY A O 1
ATOM 880 N N . ALA A 1 109 ? 10.530 -7.083 -11.504 1.00 70.25 109 ALA A N 1
ATOM 881 C CA . ALA A 1 109 ? 11.430 -7.937 -12.296 1.00 70.25 109 ALA A CA 1
ATOM 882 C C . ALA A 1 109 ? 12.008 -7.266 -13.562 1.00 70.25 109 ALA A C 1
ATOM 884 O O . ALA A 1 109 ? 12.983 -7.771 -14.130 1.00 70.25 109 ALA A O 1
ATOM 885 N N . PHE A 1 110 ? 11.412 -6.154 -13.996 1.00 68.38 110 PHE A N 1
ATOM 886 C CA . PHE A 1 110 ? 11.799 -5.378 -15.177 1.00 68.38 110 PHE A CA 1
ATOM 887 C C . PHE A 1 110 ? 12.309 -3.970 -14.853 1.00 68.38 110 PHE A C 1
ATOM 889 O O . PHE A 1 110 ? 12.499 -3.172 -15.763 1.00 68.38 110 PHE A O 1
ATOM 896 N N . TYR A 1 111 ? 12.548 -3.667 -13.576 1.00 70.38 111 TYR A N 1
ATOM 897 C CA . TYR A 1 111 ? 13.122 -2.388 -13.167 1.00 70.38 111 TYR A CA 1
ATOM 898 C C . TYR A 1 111 ? 14.461 -2.138 -13.885 1.00 70.38 111 TYR A C 1
ATOM 900 O O . TYR A 1 111 ? 15.294 -3.045 -13.943 1.00 70.38 111 TYR A O 1
ATOM 908 N N . ASN A 1 112 ? 14.633 -0.944 -14.463 1.00 64.62 112 ASN A N 1
ATOM 909 C CA . ASN A 1 112 ? 15.789 -0.522 -15.272 1.00 64.62 112 ASN A CA 1
ATOM 910 C C . ASN A 1 112 ? 16.124 -1.406 -16.494 1.00 64.62 112 ASN A C 1
ATOM 912 O O . ASN A 1 112 ? 17.250 -1.384 -16.987 1.00 64.62 112 ASN A O 1
ATOM 916 N N . LYS A 1 113 ? 15.179 -2.196 -17.025 1.00 70.44 113 LYS A N 1
ATOM 917 C CA . LYS A 1 113 ? 15.419 -2.983 -18.248 1.00 70.44 113 LYS A CA 1
ATOM 918 C C . LYS A 1 113 ? 14.953 -2.236 -19.493 1.00 70.44 113 LYS A C 1
ATOM 920 O O . LYS A 1 113 ? 13.765 -1.973 -19.653 1.00 70.44 113 LYS A O 1
ATOM 925 N N . ASN A 1 114 ? 15.873 -1.992 -20.426 1.00 73.44 114 ASN A N 1
ATOM 926 C CA . ASN A 1 114 ? 15.545 -1.431 -21.735 1.00 73.44 114 ASN A CA 1
ATOM 927 C C . ASN A 1 114 ? 15.179 -2.544 -22.735 1.00 73.44 114 ASN A C 1
ATOM 929 O O . ASN A 1 114 ? 16.047 -3.229 -23.284 1.00 73.44 114 ASN A O 1
ATOM 933 N N . LEU A 1 115 ? 13.877 -2.721 -22.980 1.00 80.94 115 LEU A N 1
ATOM 934 C CA . LEU A 1 115 ? 13.373 -3.725 -23.920 1.00 80.94 115 LEU A CA 1
ATOM 935 C C . LEU A 1 115 ? 13.799 -3.432 -25.368 1.00 80.94 115 LEU A C 1
ATOM 937 O O . LEU A 1 115 ? 14.120 -4.360 -26.107 1.00 80.94 115 LEU A O 1
ATOM 941 N N . ALA A 1 116 ? 13.844 -2.157 -25.762 1.00 78.50 116 ALA A N 1
ATOM 942 C CA . ALA A 1 116 ? 14.225 -1.754 -27.113 1.00 78.50 116 ALA A CA 1
ATOM 943 C C . ALA A 1 116 ? 15.691 -2.097 -27.406 1.00 78.50 116 ALA A C 1
ATOM 945 O O . ALA A 1 116 ? 15.998 -2.635 -28.470 1.00 78.50 116 ALA A O 1
ATOM 946 N N . LEU A 1 117 ? 16.579 -1.874 -26.432 1.00 83.75 117 LEU A N 1
ATOM 947 C CA . LEU A 1 117 ? 17.982 -2.271 -26.535 1.00 83.75 117 LEU A CA 1
ATOM 948 C C . LEU A 1 117 ? 18.116 -3.796 -26.670 1.00 83.75 117 LEU A C 1
ATOM 950 O O . LEU A 1 117 ? 18.848 -4.276 -27.533 1.00 83.75 117 LEU A O 1
ATOM 954 N N . GLY A 1 118 ? 17.359 -4.561 -25.875 1.00 81.81 118 GLY A N 1
ATOM 955 C CA . GLY A 1 118 ? 17.333 -6.024 -25.965 1.00 81.81 118 GLY A CA 1
ATOM 956 C C . GLY A 1 118 ? 16.870 -6.539 -27.333 1.00 81.81 118 GLY A C 1
ATOM 957 O O . GLY A 1 118 ? 17.499 -7.434 -27.898 1.00 81.81 118 GLY A O 1
ATOM 958 N N . ILE A 1 119 ? 15.815 -5.943 -27.900 1.00 86.81 119 ILE A N 1
ATOM 959 C CA . ILE A 1 119 ? 15.337 -6.259 -29.256 1.00 86.81 119 ILE A CA 1
ATOM 960 C C . ILE A 1 119 ? 16.412 -5.923 -30.297 1.00 86.81 119 ILE A C 1
ATOM 962 O O . ILE A 1 119 ? 16.690 -6.743 -31.172 1.00 86.81 119 ILE A O 1
ATOM 966 N N . GLY A 1 120 ? 17.049 -4.753 -30.184 1.00 87.62 120 GLY A N 1
ATOM 967 C CA . GLY A 1 120 ? 18.128 -4.333 -31.078 1.00 87.62 120 GLY A CA 1
ATOM 968 C C . GLY A 1 120 ? 19.294 -5.325 -31.098 1.00 87.62 120 GLY A C 1
ATOM 969 O O . GLY A 1 120 ? 19.706 -5.772 -32.169 1.00 87.62 120 GLY A O 1
ATOM 970 N N . PHE A 1 121 ? 19.770 -5.747 -29.922 1.00 89.94 121 PHE A N 1
ATOM 971 C CA . PHE A 1 121 ? 20.825 -6.760 -29.809 1.00 89.94 121 PHE A CA 1
ATOM 972 C C . PHE A 1 121 ? 20.415 -8.115 -30.395 1.00 89.94 121 PHE A C 1
ATOM 974 O O . PHE A 1 121 ? 21.215 -8.744 -31.089 1.00 89.94 121 PHE A O 1
ATOM 981 N N . ALA A 1 122 ? 19.181 -8.567 -30.156 1.00 89.62 122 ALA A N 1
ATOM 982 C CA . ALA A 1 122 ? 18.691 -9.837 -30.689 1.00 89.62 122 ALA A CA 1
ATOM 983 C C . ALA A 1 122 ? 18.654 -9.842 -32.227 1.00 89.62 122 ALA A C 1
ATOM 985 O O . ALA A 1 122 ? 19.135 -10.784 -32.860 1.00 89.62 122 ALA A O 1
ATOM 986 N N . LEU A 1 123 ? 18.135 -8.768 -32.832 1.00 89.94 123 LEU A N 1
ATOM 987 C CA . LEU A 1 123 ? 18.091 -8.613 -34.288 1.00 89.94 123 LEU A CA 1
ATOM 988 C C . LEU A 1 123 ? 19.497 -8.548 -34.890 1.00 89.94 123 LEU A C 1
ATOM 990 O O . LEU A 1 123 ? 19.768 -9.206 -35.897 1.00 89.94 123 LEU A O 1
ATOM 994 N N . PHE A 1 124 ? 20.410 -7.817 -34.248 1.00 90.62 124 PHE A N 1
ATOM 995 C CA . PHE A 1 124 ? 21.799 -7.735 -34.685 1.00 90.62 124 PHE A CA 1
ATOM 996 C C . PHE A 1 124 ? 22.496 -9.103 -34.645 1.00 90.62 124 PHE A C 1
ATOM 998 O O . PHE A 1 124 ? 23.110 -9.514 -35.629 1.00 90.62 124 PHE A O 1
ATOM 1005 N N . GLY A 1 125 ? 22.347 -9.855 -33.551 1.00 85.88 125 GLY A N 1
ATOM 1006 C CA . GLY A 1 125 ? 22.895 -11.210 -33.432 1.00 85.88 125 GLY A CA 1
ATOM 1007 C C . GLY A 1 125 ? 22.335 -12.175 -34.482 1.00 85.88 125 GLY A C 1
ATOM 1008 O O . GLY A 1 125 ? 23.065 -12.991 -35.044 1.00 85.88 125 GLY A O 1
ATOM 1009 N N . MET A 1 126 ? 21.049 -12.054 -34.815 1.00 88.69 126 MET A N 1
ATOM 1010 C CA . MET A 1 126 ? 20.443 -12.856 -35.877 1.00 88.69 126 MET A CA 1
ATOM 1011 C C . MET A 1 126 ? 21.048 -12.531 -37.251 1.00 88.69 126 MET A C 1
ATOM 1013 O O . MET A 1 126 ? 21.360 -13.449 -38.015 1.00 88.69 126 MET A O 1
ATOM 1017 N N . MET A 1 127 ? 21.260 -11.247 -37.558 1.00 88.06 127 MET A N 1
ATOM 1018 C CA . MET A 1 127 ? 21.897 -10.822 -38.809 1.00 88.06 127 MET A CA 1
ATOM 1019 C C . MET A 1 127 ? 23.333 -11.342 -38.940 1.00 88.06 127 MET A C 1
ATOM 1021 O O . MET A 1 127 ? 23.722 -11.778 -40.025 1.00 88.06 127 MET A O 1
ATOM 1025 N N . THR A 1 128 ? 24.110 -11.354 -37.854 1.00 86.75 128 THR A N 1
ATOM 1026 C CA . THR A 1 128 ? 25.494 -11.856 -37.877 1.00 86.75 128 THR A CA 1
ATOM 1027 C C . THR A 1 128 ? 25.573 -13.385 -37.937 1.00 86.75 128 THR A C 1
ATOM 1029 O O . THR A 1 128 ? 26.472 -13.924 -38.584 1.00 86.75 128 THR A O 1
ATOM 1032 N N . ALA A 1 129 ? 24.619 -14.108 -37.341 1.00 81.19 129 ALA A N 1
ATOM 1033 C CA . ALA A 1 129 ? 24.583 -15.574 -37.353 1.00 81.19 129 ALA A CA 1
ATOM 1034 C C . ALA A 1 129 ? 24.045 -16.177 -38.666 1.00 81.19 129 ALA A C 1
ATOM 1036 O O . ALA A 1 129 ? 24.462 -17.269 -39.073 1.00 81.19 129 ALA A O 1
ATOM 1037 N N . ALA A 1 130 ? 23.143 -15.475 -39.359 1.00 80.31 130 ALA A N 1
ATOM 1038 C CA . ALA A 1 130 ? 22.541 -15.919 -40.618 1.00 80.31 130 ALA A CA 1
ATOM 1039 C C . ALA A 1 130 ? 23.553 -16.429 -41.679 1.00 80.31 130 ALA A C 1
ATOM 1041 O O . ALA A 1 130 ? 23.329 -17.511 -42.238 1.00 80.31 130 ALA A O 1
ATOM 1042 N N . PRO A 1 131 ? 24.683 -15.745 -41.966 1.00 77.06 131 PRO A N 1
ATOM 1043 C CA . PRO A 1 131 ? 25.658 -16.233 -42.945 1.00 77.06 131 PRO A CA 1
ATOM 1044 C C . PRO A 1 131 ? 26.401 -17.513 -42.516 1.00 77.06 131 PRO A C 1
ATOM 1046 O O . PRO A 1 131 ? 26.754 -18.320 -43.381 1.00 77.06 131 PRO A O 1
ATOM 1049 N N . PHE A 1 132 ? 26.608 -17.753 -41.217 1.00 75.00 132 PHE A N 1
ATOM 1050 C CA . PHE A 1 132 ? 27.276 -18.964 -40.714 1.00 75.00 132 PHE A CA 1
ATOM 1051 C C . PHE A 1 132 ? 26.373 -20.201 -40.792 1.00 75.00 132 PHE A C 1
ATOM 1053 O O . PHE A 1 132 ? 26.814 -21.267 -41.234 1.00 75.00 132 PHE A O 1
ATOM 1060 N N . LEU A 1 133 ? 25.083 -20.046 -40.484 1.00 71.69 133 LEU A N 1
ATOM 1061 C CA . LEU A 1 133 ? 24.078 -21.104 -40.649 1.00 71.69 133 LEU A CA 1
ATOM 1062 C C . LEU A 1 133 ? 23.910 -21.512 -42.122 1.00 71.69 133 LEU A C 1
ATOM 1064 O O . LEU A 1 133 ? 23.698 -22.684 -42.434 1.00 71.69 133 LEU A O 1
ATOM 1068 N N . ARG A 1 134 ? 24.084 -20.565 -43.052 1.00 64.75 134 ARG A N 1
ATOM 1069 C CA . ARG A 1 134 ? 24.032 -20.833 -44.497 1.00 64.75 134 ARG A CA 1
ATOM 1070 C C . ARG A 1 134 ? 25.237 -21.638 -45.004 1.00 64.75 134 ARG A C 1
ATOM 1072 O O . ARG A 1 134 ? 25.090 -22.380 -45.974 1.00 64.75 134 ARG A O 1
ATOM 1079 N N . LYS A 1 135 ? 26.406 -21.535 -44.357 1.00 59.19 135 LYS A N 1
ATOM 1080 C CA . LYS A 1 135 ? 27.620 -22.292 -44.729 1.00 59.19 135 LYS A CA 1
ATOM 1081 C C . LYS A 1 135 ? 27.644 -23.722 -44.174 1.00 59.19 135 LYS A C 1
ATOM 1083 O O . LYS A 1 135 ? 28.138 -24.614 -44.858 1.00 59.19 135 LYS A O 1
ATOM 1088 N N . SER A 1 136 ? 27.050 -23.972 -43.006 1.00 54.25 136 SER A N 1
ATOM 1089 C CA . SER A 1 136 ? 27.001 -25.312 -42.387 1.00 54.25 136 SER A CA 1
ATOM 1090 C C . SER A 1 136 ? 26.225 -26.351 -43.219 1.00 54.25 136 SER A C 1
ATOM 1092 O O . SER A 1 136 ? 26.545 -27.537 -43.187 1.00 54.25 136 SER A O 1
ATOM 1094 N N . LYS A 1 137 ? 25.277 -25.920 -44.063 1.00 54.06 137 LYS A N 1
ATOM 1095 C CA . LYS A 1 137 ? 24.484 -26.826 -44.914 1.00 54.06 137 LYS A CA 1
ATOM 1096 C C . LYS A 1 137 ? 25.235 -27.396 -46.130 1.00 54.06 137 LYS A C 1
ATOM 1098 O O . LYS A 1 137 ? 24.672 -28.226 -46.834 1.00 54.06 137 LYS A O 1
ATOM 1103 N N . LYS A 1 138 ? 26.480 -26.968 -46.392 1.00 54.56 138 LYS A N 1
ATOM 1104 C CA . LYS A 1 138 ? 27.310 -27.445 -47.521 1.00 54.56 138 LYS A CA 1
ATOM 1105 C C . LYS A 1 138 ? 28.413 -28.446 -47.138 1.00 54.56 138 LYS A C 1
ATOM 1107 O O . LYS A 1 138 ? 29.130 -28.881 -48.028 1.00 54.56 138 LYS A O 1
ATOM 1112 N N . GLY A 1 139 ? 28.551 -28.817 -45.860 1.00 55.22 139 GLY A N 1
ATOM 1113 C CA . GLY A 1 139 ? 29.599 -29.742 -45.388 1.00 55.22 139 GLY A CA 1
ATOM 1114 C C . GLY A 1 139 ? 29.123 -31.142 -44.978 1.00 55.22 139 GLY A C 1
ATOM 1115 O O . GLY A 1 139 ? 29.934 -31.951 -44.544 1.00 55.22 139 GLY A O 1
ATOM 1116 N N . GLY A 1 140 ? 27.823 -31.439 -45.069 1.00 58.44 140 GLY A N 1
ATOM 1117 C CA . GLY A 1 140 ? 27.270 -32.749 -44.721 1.00 58.44 140 GLY A CA 1
ATOM 1118 C C . GLY A 1 140 ? 26.997 -33.596 -45.961 1.00 58.44 140 GLY A C 1
ATOM 1119 O O . GLY A 1 140 ? 25.977 -33.376 -46.607 1.00 58.44 140 GLY A O 1
ATOM 1120 N N . LYS A 1 141 ? 27.864 -34.592 -46.197 1.00 46.91 141 LYS A N 1
ATOM 1121 C CA . LYS A 1 141 ? 27.859 -35.614 -47.268 1.00 46.91 141 LYS A CA 1
ATOM 1122 C C . LYS A 1 141 ? 28.389 -35.142 -48.630 1.00 46.91 141 LYS A C 1
ATOM 1124 O O . LYS A 1 141 ? 27.659 -34.548 -49.416 1.00 46.91 141 LYS A O 1
ATOM 1129 N N . SER A 1 142 ? 29.624 -35.511 -48.958 1.00 41.66 142 SER A N 1
ATOM 1130 C CA . SER A 1 142 ? 29.945 -36.795 -49.599 1.00 41.66 142 SER A CA 1
ATOM 1131 C C . SER A 1 142 ? 31.437 -37.076 -49.491 1.00 41.66 142 SER A C 1
ATOM 1133 O O . SER A 1 142 ? 32.192 -36.103 -49.285 1.00 41.66 142 SER A O 1
#

Foldseek 3Di:
DDDDDPPDAAEQQDKDKDFDDDPNAADFQWWKWKAKPLGDIDTFTAHPRNMDIDHHHPSDDDDPPVPPDDDDDPDDPPWDKIKMKIWTWDDDPNDIDIDIDIDMHTYDPCVPPDPVVVVVVVVVVCVVCVVVVVVVVPPPDD